Protein AF-A0A920QJI9-F1 (afdb_monomer_lite)

Sequence (93 aa):
MRKSLEKALHADEPGLLKTTDPRHFNGRNTPPLEMVKGQRIHSASPYPDFDGNTVDLDREMAKMAENQLMYNASIRMLTHQFRMLKTAITEGR

Radius of gyration: 32.44 Å; chains: 1; bounding box: 60×32×88 Å

pLDDT: mean 77.8, std 15.22, range [48.88, 98.25]

Structure (mmCIF, N/CA/C/O backbone):
data_AF-A0A920QJI9-F1
#
_entry.id   AF-A0A920QJI9-F1
#
loop_
_atom_site.group_PDB
_atom_site.id
_atom_site.type_symbol
_atom_site.label_atom_id
_atom_site.label_alt_id
_atom_site.label_comp_id
_atom_site.label_asym_id
_atom_site.label_entity_id
_atom_site.label_seq_id
_atom_site.pdbx_PDB_ins_code
_atom_site.Cartn_x
_atom_site.Cartn_y
_atom_site.Cartn_z
_atom_site.occupancy
_atom_site.B_iso_or_equiv
_atom_site.auth_seq_id
_atom_site.auth_comp_id
_atom_site.auth_asym_id
_atom_site.auth_atom_id
_atom_site.pdbx_PDB_model_num
ATOM 1 N N . MET A 1 1 ? 20.585 14.888 -44.228 1.00 59.56 1 MET A N 1
ATOM 2 C CA . MET A 1 1 ? 19.841 13.901 -43.417 1.00 59.56 1 MET A CA 1
ATOM 3 C C . MET A 1 1 ? 19.460 12.647 -44.212 1.00 59.56 1 MET A C 1
ATOM 5 O O . MET A 1 1 ? 19.858 11.569 -43.804 1.00 59.56 1 MET A O 1
ATOM 9 N N . ARG A 1 2 ? 18.794 12.746 -45.376 1.00 65.94 2 ARG A N 1
ATOM 10 C CA . ARG A 1 2 ? 18.464 11.567 -46.216 1.00 65.94 2 ARG A CA 1
ATOM 11 C C . ARG A 1 2 ? 19.694 10.81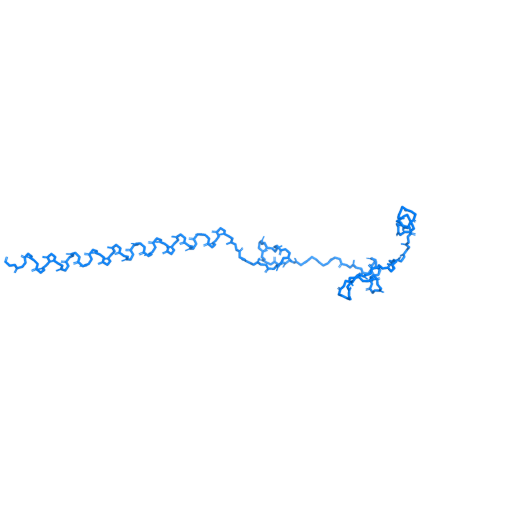9 -46.771 1.00 65.94 2 ARG A C 1
ATOM 13 O O . ARG A 1 2 ? 19.817 9.624 -46.562 1.00 65.94 2 ARG A O 1
ATOM 20 N N . LYS A 1 3 ? 20.663 11.540 -47.354 1.00 72.75 3 LYS A N 1
ATOM 21 C CA . LYS A 1 3 ? 21.922 10.956 -47.879 1.00 72.75 3 LYS A CA 1
ATOM 22 C C . LYS A 1 3 ? 22.794 10.285 -46.808 1.00 72.75 3 LYS A C 1
ATOM 24 O O . LYS A 1 3 ? 23.458 9.293 -47.070 1.00 72.75 3 LYS A O 1
ATOM 29 N N . SER A 1 4 ? 22.806 10.839 -45.594 1.00 64.94 4 SER A N 1
ATOM 30 C CA . SER A 1 4 ? 23.540 10.262 -44.460 1.00 64.94 4 SER A CA 1
ATOM 31 C C . SER A 1 4 ? 22.873 8.992 -43.927 1.00 64.94 4 SER A C 1
ATOM 33 O O . SER A 1 4 ? 23.572 8.123 -43.425 1.00 64.94 4 SER A O 1
ATOM 35 N N . LEU A 1 5 ? 21.546 8.880 -44.058 1.00 67.31 5 LEU A N 1
ATOM 36 C CA . LEU A 1 5 ? 20.789 7.689 -43.680 1.00 67.31 5 LEU A CA 1
ATOM 37 C C . LEU A 1 5 ? 20.990 6.552 -44.690 1.00 67.31 5 LEU A C 1
ATOM 39 O O . LEU A 1 5 ? 21.304 5.444 -44.279 1.00 67.31 5 LEU A O 1
ATOM 43 N N . GLU A 1 6 ? 20.899 6.833 -45.994 1.00 76.75 6 GLU A N 1
ATOM 44 C CA . GLU A 1 6 ? 21.195 5.838 -47.043 1.00 76.75 6 GLU A CA 1
ATOM 45 C C . GLU A 1 6 ? 22.610 5.265 -46.903 1.00 76.75 6 GLU A C 1
ATOM 47 O O . GLU A 1 6 ? 22.799 4.057 -46.980 1.00 76.75 6 GLU A O 1
ATOM 52 N N . LYS A 1 7 ? 23.603 6.113 -46.607 1.00 71.56 7 LYS A N 1
ATOM 53 C CA . LYS A 1 7 ? 24.978 5.658 -46.368 1.00 71.56 7 LYS A CA 1
ATOM 54 C C . LYS A 1 7 ? 25.101 4.730 -45.150 1.00 71.56 7 LYS A C 1
ATOM 56 O O . LYS A 1 7 ? 25.933 3.836 -45.170 1.00 71.56 7 LYS A O 1
ATOM 61 N N . ALA A 1 8 ? 24.305 4.949 -44.103 1.00 67.75 8 ALA A N 1
ATOM 62 C CA . ALA A 1 8 ? 24.329 4.129 -42.892 1.00 67.75 8 ALA A CA 1
ATOM 63 C C . ALA A 1 8 ? 23.602 2.785 -43.072 1.00 67.75 8 ALA A C 1
ATOM 65 O O . ALA A 1 8 ? 24.011 1.795 -42.483 1.00 67.75 8 ALA A O 1
ATOM 66 N N . LEU A 1 9 ? 22.557 2.744 -43.905 1.00 71.50 9 LEU A N 1
ATOM 67 C CA . LEU A 1 9 ? 21.833 1.516 -44.261 1.00 71.50 9 LEU A CA 1
ATOM 68 C C . LEU A 1 9 ? 22.693 0.515 -45.043 1.00 71.50 9 LEU A C 1
ATOM 70 O O . LEU A 1 9 ? 22.449 -0.683 -44.967 1.00 71.50 9 LEU A O 1
ATOM 74 N N . HIS A 1 10 ? 23.675 1.012 -45.793 1.00 75.25 10 HIS A N 1
ATOM 75 C CA . HIS A 1 10 ? 24.581 0.204 -46.611 1.00 75.25 10 HIS A CA 1
ATOM 76 C C . HIS A 1 10 ? 25.995 0.094 -46.018 1.00 75.25 10 HIS A C 1
ATOM 78 O O . HIS A 1 10 ? 26.926 -0.251 -46.738 1.00 75.25 10 HIS A O 1
ATOM 84 N N . ALA A 1 11 ? 26.183 0.450 -44.745 1.00 65.25 11 ALA A N 1
ATOM 85 C CA . ALA A 1 11 ? 27.477 0.339 -44.083 1.00 65.25 11 ALA A CA 1
ATOM 86 C C . ALA A 1 11 ? 27.628 -1.042 -43.433 1.00 65.25 11 ALA A C 1
ATOM 88 O O . ALA A 1 11 ? 26.799 -1.424 -42.610 1.00 65.25 11 ALA A O 1
ATOM 89 N N . ASP A 1 12 ? 28.708 -1.746 -43.772 1.00 64.00 12 ASP A N 1
ATOM 90 C CA . ASP A 1 12 ? 29.042 -3.054 -43.189 1.00 64.00 12 ASP A CA 1
ATOM 91 C C . ASP A 1 12 ? 29.473 -2.947 -41.714 1.00 64.00 12 ASP A C 1
ATOM 93 O O . ASP A 1 12 ? 29.324 -3.893 -40.943 1.00 64.00 12 ASP A O 1
ATOM 97 N N . GLU A 1 13 ? 29.961 -1.774 -41.294 1.00 62.94 13 GLU A N 1
ATOM 98 C CA . GLU A 1 13 ? 30.354 -1.490 -39.913 1.00 62.94 13 GLU A CA 1
ATOM 99 C C . GLU A 1 13 ? 29.473 -0.391 -39.288 1.00 62.94 13 GLU A C 1
ATOM 101 O O . GLU A 1 13 ? 29.188 0.621 -39.945 1.00 62.94 13 GLU A O 1
ATOM 106 N N . PRO A 1 14 ? 29.064 -0.529 -38.007 1.00 63.94 14 PRO A N 1
ATOM 107 C CA . PRO A 1 14 ? 28.309 0.499 -37.300 1.00 63.94 14 PRO A CA 1
ATOM 108 C C . PRO A 1 14 ? 29.071 1.831 -37.280 1.00 63.94 14 PRO A C 1
ATOM 110 O O . PRO A 1 14 ? 30.134 1.968 -36.677 1.00 63.94 14 PRO A O 1
ATOM 113 N N . GLY A 1 15 ? 28.518 2.844 -37.947 1.00 67.06 15 GLY A N 1
ATOM 114 C CA . GLY A 1 15 ? 29.103 4.182 -37.972 1.00 67.06 15 GLY A CA 1
ATOM 115 C C . GLY A 1 15 ? 29.066 4.875 -36.603 1.00 67.06 15 GLY A C 1
ATOM 116 O O . GLY A 1 15 ? 28.193 4.624 -35.772 1.00 67.06 15 GLY A O 1
ATOM 117 N N . LEU A 1 16 ? 29.996 5.809 -36.385 1.00 69.69 16 LEU A N 1
ATOM 118 C CA . LEU A 1 16 ? 30.053 6.630 -35.171 1.00 69.69 16 LEU A CA 1
ATOM 119 C C . LEU A 1 16 ? 28.742 7.403 -34.965 1.00 69.69 16 LEU A C 1
ATOM 121 O O . LEU A 1 16 ? 28.329 8.188 -35.824 1.00 69.69 16 LEU A O 1
ATOM 125 N N . LEU A 1 17 ? 28.122 7.226 -33.798 1.00 75.00 17 LEU A N 1
ATOM 126 C CA . LEU A 1 17 ? 26.933 7.980 -33.415 1.00 75.00 17 LEU A CA 1
ATOM 127 C C . LEU A 1 17 ? 27.340 9.292 -32.748 1.00 75.00 17 LEU A C 1
ATOM 129 O O . LEU A 1 17 ? 28.238 9.341 -31.906 1.00 75.00 17 LEU A O 1
ATOM 133 N N . LYS A 1 18 ? 26.654 10.377 -33.109 1.00 79.19 18 LYS A N 1
ATOM 134 C CA . LYS A 1 18 ? 26.835 11.667 -32.444 1.00 79.19 18 LYS A CA 1
ATOM 135 C C . LYS A 1 18 ? 26.156 11.614 -31.075 1.00 79.19 18 LYS A C 1
ATOM 137 O O . LYS A 1 18 ? 24.931 11.607 -30.999 1.00 79.19 18 LYS A O 1
ATOM 142 N N . THR A 1 19 ? 26.943 11.604 -30.004 1.00 77.69 19 THR A N 1
ATOM 143 C CA . THR A 1 19 ? 26.432 11.619 -28.628 1.00 77.69 19 THR A CA 1
ATOM 144 C C . THR A 1 19 ? 26.340 13.041 -28.092 1.00 77.69 19 THR A C 1
ATOM 146 O O . THR A 1 19 ? 27.254 13.844 -28.277 1.00 77.69 19 THR A O 1
ATOM 149 N N . THR A 1 20 ? 25.243 13.355 -27.408 1.00 86.56 20 THR A N 1
ATOM 150 C CA . THR A 1 20 ? 25.055 14.627 -26.689 1.00 86.56 20 THR A CA 1
ATOM 151 C C . THR A 1 20 ? 25.487 14.548 -25.227 1.00 86.56 20 THR A C 1
ATOM 153 O O . THR A 1 20 ? 25.764 15.581 -24.631 1.00 86.56 20 THR A O 1
ATOM 156 N N . ASP A 1 21 ? 25.562 13.339 -24.667 1.00 84.69 21 ASP A N 1
ATOM 157 C CA . ASP A 1 21 ? 25.967 13.061 -23.290 1.00 84.69 21 ASP A CA 1
ATOM 158 C C . ASP A 1 21 ? 27.003 11.917 -23.278 1.00 84.69 21 ASP A C 1
ATOM 160 O O . ASP A 1 21 ? 26.859 10.969 -24.061 1.00 84.69 21 ASP A O 1
ATOM 164 N N . PRO A 1 22 ? 28.039 11.969 -22.419 1.00 81.12 22 PRO A N 1
ATOM 165 C CA . PRO A 1 22 ? 29.046 10.911 -22.301 1.00 81.12 22 PRO A CA 1
ATOM 166 C C . PRO A 1 22 ? 28.504 9.521 -21.935 1.00 81.12 22 PRO A C 1
ATOM 168 O O . PRO A 1 22 ? 29.184 8.529 -22.183 1.00 81.12 22 PRO A O 1
ATOM 171 N N . ARG A 1 23 ? 27.307 9.427 -21.341 1.00 82.00 23 ARG A N 1
ATOM 172 C CA . ARG A 1 23 ? 26.654 8.157 -20.977 1.00 82.00 23 ARG A CA 1
ATOM 173 C C . ARG A 1 23 ? 25.896 7.510 -22.138 1.00 82.00 23 ARG A C 1
ATOM 175 O O . ARG A 1 23 ? 25.422 6.387 -21.996 1.00 82.00 23 ARG A O 1
ATOM 182 N N . HIS A 1 24 ? 25.734 8.200 -23.266 1.00 82.94 24 HIS A N 1
ATOM 183 C CA . HIS A 1 24 ? 25.018 7.661 -24.419 1.00 82.94 24 HIS A CA 1
ATOM 184 C C . HIS A 1 24 ? 25.873 6.668 -25.214 1.00 82.94 24 HIS A C 1
ATOM 186 O O . HIS A 1 24 ? 27.099 6.770 -25.282 1.00 82.94 24 HIS A O 1
ATOM 192 N N . PHE A 1 25 ? 25.200 5.737 -25.892 1.00 75.69 25 PHE A N 1
ATOM 193 C CA . PHE A 1 25 ? 25.846 4.819 -26.822 1.00 75.69 25 PHE A CA 1
ATOM 194 C C . PHE A 1 25 ? 26.480 5.594 -27.981 1.00 75.69 25 PHE A C 1
ATOM 196 O O . PHE A 1 25 ? 25.805 6.277 -28.747 1.00 75.69 25 PHE A O 1
ATOM 203 N N . ASN A 1 26 ? 27.796 5.468 -28.115 1.00 75.94 26 ASN A N 1
ATOM 204 C CA . ASN A 1 26 ? 28.596 6.170 -29.119 1.00 75.94 26 ASN A CA 1
ATOM 205 C C . ASN A 1 26 ? 28.890 5.324 -30.372 1.00 75.94 26 ASN A C 1
ATOM 207 O O . ASN A 1 26 ? 29.601 5.777 -31.267 1.00 75.94 26 ASN A O 1
ATOM 211 N N . GLY A 1 27 ? 28.378 4.089 -30.428 1.00 71.81 27 GLY A N 1
ATOM 212 C CA . GLY A 1 27 ? 28.576 3.151 -31.539 1.00 71.81 27 GLY A CA 1
ATOM 213 C C . GLY A 1 27 ? 29.989 2.561 -31.658 1.00 71.81 27 GLY A C 1
ATOM 214 O O . GLY A 1 27 ? 30.177 1.624 -32.421 1.00 71.81 27 GLY A O 1
ATOM 215 N N . ARG A 1 28 ? 30.974 3.038 -30.879 1.00 69.62 28 ARG A N 1
ATOM 216 C CA . ARG A 1 28 ? 32.402 2.681 -31.027 1.00 69.62 28 ARG A CA 1
ATOM 217 C C . ARG A 1 28 ? 32.758 1.249 -30.635 1.00 69.62 28 ARG A C 1
ATOM 219 O O . ARG A 1 28 ? 33.703 0.702 -31.181 1.00 69.62 28 ARG A O 1
ATOM 226 N N . ASN A 1 29 ? 32.023 0.671 -29.689 1.00 68.88 29 ASN A N 1
ATOM 227 C CA . ASN A 1 29 ? 32.313 -0.644 -29.106 1.00 68.88 29 ASN A CA 1
ATOM 228 C C . ASN A 1 29 ? 31.151 -1.619 -29.324 1.00 68.88 29 ASN A C 1
ATOM 230 O O . ASN A 1 29 ? 30.836 -2.421 -28.445 1.00 68.88 29 ASN A O 1
ATOM 234 N N . THR A 1 30 ? 30.453 -1.502 -30.455 1.00 67.06 30 THR A N 1
ATOM 235 C CA . THR A 1 30 ? 29.371 -2.434 -30.779 1.00 67.06 30 THR A CA 1
ATOM 236 C C . THR A 1 30 ? 29.971 -3.681 -31.435 1.00 67.06 30 THR A C 1
ATOM 238 O O . THR A 1 30 ? 30.625 -3.554 -32.468 1.00 67.06 30 THR A O 1
ATOM 241 N N . PRO A 1 31 ? 29.835 -4.877 -30.830 1.00 68.75 31 PRO A N 1
ATOM 242 C CA . PRO A 1 31 ? 30.294 -6.102 -31.471 1.00 68.75 31 PRO A CA 1
ATOM 243 C C . PRO A 1 31 ? 29.522 -6.319 -32.786 1.00 68.75 31 PRO A C 1
ATOM 245 O O . PRO A 1 31 ? 28.337 -5.969 -32.845 1.00 68.75 31 PRO A O 1
ATOM 248 N N . PRO A 1 32 ? 30.154 -6.900 -33.824 1.00 70.12 32 PRO A N 1
ATOM 249 C CA . PRO A 1 32 ? 29.466 -7.284 -35.053 1.00 70.12 32 PRO A CA 1
ATOM 250 C C . PRO A 1 32 ? 28.209 -8.102 -34.744 1.00 70.12 32 PRO A C 1
ATOM 252 O O . PRO A 1 32 ? 28.224 -8.948 -33.846 1.00 70.12 32 PRO A O 1
ATOM 255 N N . LEU A 1 33 ? 27.127 -7.873 -35.495 1.00 67.44 33 LEU A N 1
ATOM 256 C CA . LEU A 1 33 ? 25.832 -8.538 -35.275 1.00 67.44 33 LEU A CA 1
ATOM 257 C C . LEU A 1 33 ? 25.952 -10.072 -35.269 1.00 67.44 33 LEU A C 1
ATOM 259 O O . LEU A 1 33 ? 25.251 -10.746 -34.521 1.00 67.44 33 LEU A O 1
ATOM 263 N N . GLU A 1 34 ? 26.896 -10.611 -36.037 1.00 72.12 34 GLU A N 1
ATOM 264 C CA . GLU A 1 34 ? 27.230 -12.038 -36.128 1.00 72.12 34 GLU A CA 1
ATOM 265 C C . GLU A 1 34 ? 27.722 -12.640 -34.799 1.00 72.12 34 GLU A C 1
ATOM 267 O O . GLU A 1 34 ? 27.561 -13.836 -34.551 1.00 72.12 34 GLU A O 1
ATOM 272 N N . MET A 1 35 ? 28.304 -11.818 -33.920 1.00 71.62 35 MET A N 1
ATOM 273 C CA . MET A 1 35 ? 28.813 -12.236 -32.610 1.00 71.62 35 MET A CA 1
ATOM 274 C C . MET A 1 35 ? 27.750 -12.144 -31.505 1.00 71.62 35 MET A C 1
ATOM 276 O O . MET A 1 35 ? 27.963 -12.653 -30.402 1.00 71.62 35 MET A O 1
ATOM 280 N N . VAL A 1 36 ? 26.600 -11.517 -31.774 1.00 70.69 36 VAL A N 1
ATOM 281 C CA . VAL A 1 36 ? 25.523 -11.338 -30.795 1.00 70.69 36 VAL A CA 1
ATOM 282 C C . VAL A 1 36 ? 24.604 -12.559 -30.818 1.00 70.69 36 VAL A C 1
ATOM 284 O O . VAL A 1 36 ? 23.768 -12.723 -31.702 1.00 70.69 36 VAL A O 1
ATOM 287 N N . LYS A 1 37 ? 24.724 -13.426 -29.808 1.00 73.94 37 LYS A N 1
ATOM 288 C CA . LYS A 1 37 ? 23.772 -14.523 -29.583 1.00 73.94 37 LYS A CA 1
ATOM 289 C C . LYS A 1 37 ? 22.675 -14.063 -28.631 1.00 73.94 37 LYS A C 1
ATOM 291 O O . LYS A 1 37 ? 22.959 -13.657 -27.508 1.00 73.94 37 LYS A O 1
ATOM 296 N N . GLY A 1 38 ? 21.419 -14.155 -29.066 1.00 67.31 38 GLY A N 1
ATOM 297 C CA . GLY A 1 38 ? 20.273 -13.879 -28.203 1.00 67.31 38 GLY A CA 1
ATOM 298 C C . GLY A 1 38 ? 20.217 -14.877 -27.047 1.00 67.31 38 GLY A C 1
ATOM 299 O O . GLY A 1 38 ? 20.004 -16.068 -27.265 1.00 67.31 38 GLY A O 1
ATOM 300 N N . GLN A 1 39 ? 20.402 -14.404 -25.816 1.00 66.19 39 GLN A N 1
ATOM 301 C CA . GLN A 1 39 ? 20.188 -15.211 -24.620 1.00 66.19 39 GLN A CA 1
ATOM 302 C C . GLN A 1 39 ? 18.731 -15.064 -24.180 1.00 66.19 39 GLN A C 1
ATOM 304 O O . GLN A 1 39 ? 18.286 -13.975 -23.821 1.00 66.19 39 GLN A O 1
ATOM 309 N N . ARG A 1 40 ? 17.974 -16.164 -24.189 1.00 57.22 40 ARG A N 1
ATOM 310 C CA . ARG A 1 40 ? 16.627 -16.184 -23.615 1.00 57.22 40 ARG A CA 1
ATOM 311 C C . ARG A 1 40 ? 16.752 -16.335 -22.100 1.00 57.22 40 ARG A C 1
ATOM 313 O O . ARG A 1 40 ? 17.011 -17.427 -21.600 1.00 57.22 40 ARG A O 1
ATOM 320 N N . ILE A 1 41 ? 16.608 -15.231 -21.374 1.00 65.12 41 ILE A N 1
ATOM 321 C CA . ILE A 1 41 ? 16.559 -15.249 -19.911 1.00 65.12 41 ILE A CA 1
ATOM 322 C C . ILE A 1 41 ? 15.163 -15.732 -19.510 1.00 65.12 41 ILE A C 1
ATOM 324 O O . ILE A 1 41 ? 14.176 -15.024 -19.682 1.00 65.12 41 ILE A O 1
ATOM 328 N N . HIS A 1 42 ? 15.077 -16.961 -19.007 1.00 54.84 42 HIS A N 1
ATOM 329 C CA . HIS A 1 42 ? 13.866 -17.482 -18.382 1.00 54.84 42 HIS A CA 1
ATOM 330 C C . HIS A 1 42 ? 13.838 -17.015 -16.923 1.00 54.84 42 HIS A C 1
ATOM 332 O O . HIS A 1 42 ? 14.311 -17.721 -16.035 1.00 54.84 42 HIS A O 1
ATOM 338 N N . SER A 1 43 ? 13.344 -15.804 -16.662 1.00 56.12 43 SER A N 1
ATOM 339 C CA . SER A 1 43 ? 13.019 -15.406 -15.292 1.00 56.12 43 SER A CA 1
ATOM 340 C C . SER A 1 43 ? 11.720 -16.100 -14.876 1.00 56.12 43 SER A C 1
ATOM 342 O O . SER A 1 43 ? 10.733 -16.099 -15.605 1.00 56.12 43 SER A O 1
ATOM 344 N N . ALA A 1 44 ? 11.704 -16.702 -13.687 1.00 56.62 44 ALA A N 1
ATOM 345 C CA . ALA A 1 44 ? 10.511 -17.311 -13.091 1.00 56.62 44 ALA A CA 1
ATOM 346 C C . ALA A 1 44 ? 9.483 -16.265 -12.595 1.00 56.62 44 ALA A C 1
ATOM 348 O O . ALA A 1 44 ? 8.641 -16.578 -11.757 1.00 56.62 44 ALA A O 1
ATOM 349 N N . SER A 1 45 ? 9.573 -15.020 -13.074 1.00 52.59 45 SER A N 1
ATOM 350 C CA . SER A 1 45 ? 8.625 -13.957 -12.752 1.00 52.59 45 SER A CA 1
ATOM 351 C C . SER A 1 45 ? 7.573 -13.897 -13.861 1.00 52.59 45 SER A C 1
ATOM 353 O O . SER A 1 45 ? 7.956 -13.714 -15.018 1.00 52.59 45 SER A O 1
ATOM 355 N N . PRO A 1 46 ? 6.270 -14.029 -13.553 1.00 52.94 46 PRO A N 1
ATOM 356 C CA . PRO A 1 46 ? 5.217 -13.925 -14.560 1.00 52.94 46 PRO A CA 1
ATOM 357 C C . PRO A 1 46 ? 5.150 -12.545 -15.233 1.00 52.94 46 PRO A C 1
ATOM 359 O O . PRO A 1 46 ? 4.566 -12.438 -16.305 1.00 52.94 46 PRO A O 1
ATOM 362 N N . TYR A 1 47 ? 5.785 -11.523 -14.650 1.00 54.66 47 TYR A N 1
ATOM 363 C CA . TYR A 1 47 ? 5.929 -10.199 -15.246 1.00 54.66 47 TYR A CA 1
ATOM 364 C C . TYR A 1 47 ? 7.328 -9.645 -14.967 1.00 54.66 47 TYR A C 1
ATOM 366 O O . TYR A 1 47 ? 7.623 -9.219 -13.850 1.00 54.66 47 TYR A O 1
ATOM 374 N N . PRO A 1 48 ? 8.234 -9.678 -15.950 1.00 48.88 48 PRO A N 1
ATOM 375 C CA . PRO A 1 48 ? 9.339 -8.756 -16.029 1.00 48.88 48 PRO A CA 1
ATOM 376 C C . PRO A 1 48 ? 8.882 -7.622 -16.946 1.00 48.88 48 PRO A C 1
ATOM 378 O O . PRO A 1 48 ? 9.148 -7.647 -18.149 1.00 48.88 48 PRO A O 1
ATOM 381 N N . ASP A 1 49 ? 8.186 -6.628 -16.397 1.00 52.78 49 ASP A N 1
ATOM 382 C CA . ASP A 1 49 ? 8.305 -5.314 -17.017 1.00 52.78 49 ASP A CA 1
ATOM 383 C C . ASP A 1 49 ? 9.802 -4.966 -17.046 1.00 52.78 49 ASP A C 1
ATOM 385 O O . ASP A 1 49 ? 10.586 -5.374 -16.179 1.00 52.78 49 ASP A O 1
ATOM 389 N N . PHE A 1 50 ? 10.232 -4.284 -18.105 1.00 53.62 50 PHE A N 1
ATOM 390 C CA . PHE A 1 50 ? 11.646 -4.019 -18.403 1.00 53.62 50 PHE A CA 1
ATOM 391 C C . PHE A 1 50 ? 12.391 -3.233 -17.298 1.00 53.62 50 PHE A C 1
ATOM 393 O O . PHE A 1 50 ? 13.598 -3.022 -17.414 1.00 53.62 50 PHE A O 1
ATOM 400 N N . ASP A 1 51 ? 11.694 -2.801 -16.242 1.00 59.81 51 ASP A N 1
ATOM 401 C CA . ASP A 1 51 ? 12.210 -2.076 -15.081 1.00 59.81 51 ASP A CA 1
ATOM 402 C C . ASP A 1 51 ? 12.580 -2.975 -13.880 1.00 59.81 51 ASP A C 1
ATOM 404 O O . ASP A 1 51 ? 13.191 -2.493 -12.925 1.00 59.81 51 ASP A O 1
ATOM 408 N N . GLY A 1 52 ? 12.268 -4.277 -13.925 1.00 60.16 52 GLY A N 1
ATOM 409 C CA . GLY A 1 52 ? 12.563 -5.217 -12.839 1.00 60.16 52 GLY A CA 1
ATOM 410 C C . GLY A 1 52 ? 11.636 -5.095 -11.625 1.00 60.16 52 GLY A C 1
ATOM 411 O O . GLY A 1 52 ? 11.952 -5.637 -10.562 1.00 60.16 52 GLY A O 1
ATOM 412 N N . ASN A 1 53 ? 10.500 -4.407 -11.751 1.00 64.25 53 ASN A N 1
ATOM 413 C CA . ASN A 1 53 ? 9.548 -4.279 -10.661 1.00 64.25 53 ASN A CA 1
ATOM 414 C C . ASN A 1 53 ? 8.707 -5.562 -10.516 1.00 64.25 53 ASN A C 1
ATOM 416 O O . ASN A 1 53 ? 8.173 -6.093 -11.482 1.00 64.25 53 ASN A O 1
ATOM 420 N N . THR A 1 54 ? 8.612 -6.097 -9.294 1.00 70.31 54 THR A N 1
ATOM 421 C CA . THR A 1 54 ? 7.895 -7.361 -8.989 1.00 70.31 54 THR A CA 1
ATOM 422 C C . THR A 1 54 ? 6.552 -7.105 -8.286 1.00 70.31 54 THR A C 1
ATOM 424 O O . THR A 1 54 ? 5.915 -8.025 -7.773 1.00 70.31 54 THR A O 1
ATOM 427 N N . VAL A 1 55 ? 6.133 -5.839 -8.194 1.00 73.69 55 VAL A N 1
ATOM 428 C CA . VAL A 1 55 ? 4.893 -5.447 -7.519 1.00 73.69 55 VAL A CA 1
ATOM 429 C C . VAL A 1 55 ? 3.709 -5.722 -8.438 1.00 73.69 55 VAL A C 1
ATOM 431 O O . VAL A 1 55 ? 3.509 -5.040 -9.437 1.00 73.69 55 VAL A O 1
ATOM 434 N N . ASP A 1 56 ? 2.913 -6.718 -8.067 1.00 81.75 56 ASP A N 1
ATOM 435 C CA . ASP A 1 56 ? 1.643 -7.030 -8.716 1.00 81.75 56 ASP A CA 1
ATOM 436 C C . ASP A 1 56 ? 0.530 -6.181 -8.085 1.00 81.75 56 ASP A C 1
ATOM 438 O O . ASP A 1 56 ? 0.220 -6.319 -6.896 1.00 81.75 56 ASP A O 1
ATOM 442 N N . LEU A 1 57 ? -0.056 -5.284 -8.882 1.00 83.12 57 LEU A N 1
ATOM 443 C CA . LEU A 1 57 ? -1.086 -4.352 -8.430 1.00 83.12 57 LEU A CA 1
ATOM 444 C C . LEU A 1 57 ? -2.317 -5.078 -7.873 1.00 83.12 57 LEU A C 1
ATOM 446 O O . LEU A 1 57 ? -2.818 -4.695 -6.816 1.00 83.12 57 LEU A O 1
ATOM 450 N N . ASP A 1 58 ? -2.784 -6.134 -8.538 1.00 82.56 58 ASP A N 1
ATOM 451 C CA . ASP A 1 58 ? -3.983 -6.867 -8.123 1.00 82.56 58 ASP A CA 1
ATOM 452 C C . ASP A 1 58 ? -3.745 -7.570 -6.785 1.00 82.56 58 ASP A C 1
ATOM 454 O O . ASP A 1 58 ? -4.587 -7.533 -5.880 1.00 82.56 58 ASP A O 1
ATOM 458 N N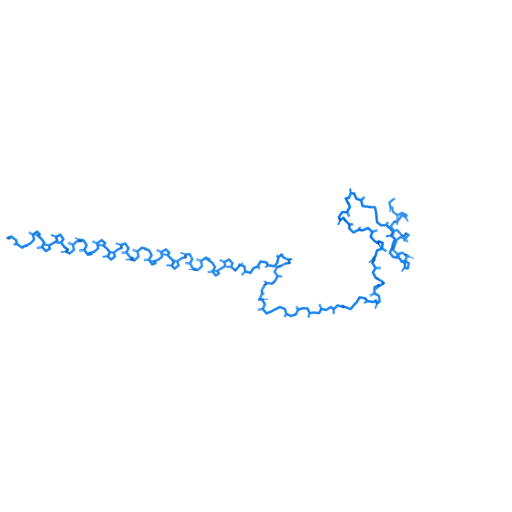 . ARG A 1 59 ? -2.548 -8.142 -6.614 1.00 87.69 59 ARG A N 1
ATOM 459 C CA . ARG A 1 59 ? -2.133 -8.762 -5.352 1.00 87.69 59 ARG A CA 1
ATOM 460 C C . ARG A 1 59 ? -2.057 -7.751 -4.209 1.00 87.69 59 ARG A C 1
ATOM 462 O O . ARG A 1 59 ? -2.512 -8.049 -3.103 1.00 87.69 59 ARG A O 1
ATOM 469 N N . GLU A 1 60 ? -1.468 -6.583 -4.441 1.00 88.38 60 GLU A N 1
ATOM 470 C CA . GLU A 1 60 ? -1.350 -5.560 -3.399 1.00 88.38 60 GLU A CA 1
ATOM 471 C C . GLU A 1 60 ? -2.709 -4.928 -3.054 1.00 88.38 60 GLU A C 1
ATOM 473 O O . GLU A 1 60 ? -2.992 -4.690 -1.877 1.00 88.38 60 GLU A O 1
ATOM 478 N N . MET A 1 61 ? -3.606 -4.752 -4.031 1.00 92.75 61 MET A N 1
ATOM 479 C CA . MET A 1 61 ? -4.984 -4.316 -3.773 1.00 92.75 61 MET A CA 1
ATOM 480 C C . MET A 1 61 ? -5.768 -5.339 -2.941 1.00 92.75 61 MET A C 1
ATOM 482 O O . MET A 1 61 ? -6.469 -4.954 -2.002 1.00 92.75 61 MET A O 1
ATOM 486 N N . ALA A 1 62 ? -5.621 -6.639 -3.224 1.00 94.81 62 ALA A N 1
ATOM 487 C CA . ALA A 1 62 ? -6.266 -7.694 -2.442 1.00 94.81 62 ALA A CA 1
ATOM 488 C C . ALA A 1 62 ? -5.810 -7.683 -0.971 1.00 94.81 62 ALA A C 1
ATOM 490 O O . ALA A 1 62 ? -6.645 -7.709 -0.065 1.00 94.81 62 ALA A O 1
ATOM 491 N N . LYS A 1 63 ? -4.500 -7.550 -0.720 1.00 95.81 63 LYS A N 1
ATOM 492 C CA . LYS A 1 63 ? -3.952 -7.409 0.642 1.00 95.81 63 LYS A CA 1
ATOM 493 C C . LYS A 1 63 ? -4.461 -6.154 1.352 1.00 95.81 63 LYS A C 1
ATOM 495 O O . LYS A 1 63 ? -4.731 -6.181 2.550 1.00 95.81 63 LYS A O 1
ATOM 500 N N . MET A 1 64 ? -4.590 -5.036 0.636 1.00 96.69 64 MET A N 1
ATOM 501 C CA . MET A 1 64 ? -5.130 -3.803 1.213 1.00 96.69 64 MET A CA 1
ATOM 502 C C . MET A 1 64 ? -6.589 -3.985 1.649 1.00 96.69 64 MET A C 1
ATOM 504 O O . MET A 1 64 ? -6.961 -3.568 2.748 1.00 96.69 64 MET A O 1
ATOM 508 N N . ALA A 1 65 ? -7.403 -4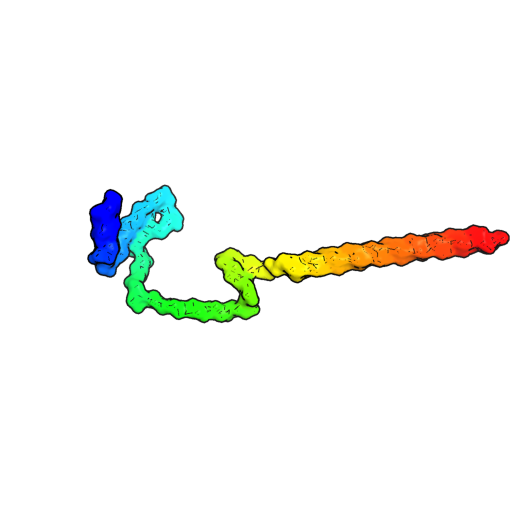.645 0.821 1.00 97.31 65 ALA A N 1
ATOM 509 C CA . ALA A 1 65 ? -8.787 -4.963 1.155 1.00 97.31 65 ALA A CA 1
ATOM 510 C C . ALA A 1 65 ? -8.887 -5.902 2.372 1.00 97.31 65 ALA A C 1
ATOM 512 O O . ALA A 1 65 ? -9.710 -5.669 3.261 1.00 97.31 65 ALA A O 1
ATOM 513 N N . GLU A 1 66 ? -8.022 -6.916 2.452 1.00 96.88 66 GLU A N 1
ATOM 514 C CA . GLU A 1 66 ? -7.921 -7.823 3.601 1.00 96.88 66 GLU A CA 1
ATOM 515 C C . GLU A 1 66 ? -7.603 -7.061 4.895 1.00 96.88 66 GLU A C 1
ATOM 517 O O . GLU A 1 66 ? -8.334 -7.176 5.882 1.00 96.88 66 GLU A O 1
ATOM 522 N N . ASN A 1 67 ? -6.578 -6.204 4.872 1.00 97.81 67 ASN A N 1
ATOM 523 C CA . ASN A 1 67 ? -6.202 -5.378 6.019 1.00 97.81 67 ASN A CA 1
ATOM 524 C C . ASN A 1 67 ? -7.362 -4.492 6.490 1.00 97.81 67 ASN A C 1
ATOM 526 O O . ASN A 1 67 ? -7.635 -4.397 7.690 1.00 97.81 67 ASN A O 1
ATOM 530 N N . GLN A 1 68 ? -8.086 -3.877 5.552 1.00 97.94 68 GLN A N 1
ATOM 531 C CA . GLN A 1 68 ? -9.234 -3.036 5.875 1.00 97.94 68 GLN A CA 1
ATOM 532 C C . GLN A 1 68 ? -10.368 -3.845 6.519 1.00 97.94 68 GLN A C 1
ATOM 534 O O . GLN A 1 68 ? -11.011 -3.383 7.466 1.00 97.94 68 GLN A O 1
ATOM 539 N N . LEU A 1 69 ? -10.619 -5.063 6.036 1.00 97.88 69 LEU A N 1
ATOM 540 C CA . LEU A 1 69 ? -11.625 -5.953 6.608 1.00 97.88 69 LEU A CA 1
ATOM 541 C C . LEU A 1 69 ? -11.251 -6.375 8.034 1.00 97.88 69 LEU A C 1
ATOM 543 O O . LEU A 1 69 ? -12.081 -6.259 8.940 1.00 97.88 69 LEU A O 1
ATOM 547 N N . MET A 1 70 ? -10.004 -6.803 8.249 1.00 97.94 70 MET A N 1
ATOM 548 C CA . MET A 1 70 ? -9.503 -7.208 9.565 1.00 97.94 70 MET A CA 1
ATOM 549 C C . MET A 1 70 ? -9.563 -6.059 10.573 1.00 97.94 70 MET A C 1
ATOM 551 O O . MET A 1 70 ? -10.019 -6.249 11.704 1.00 97.94 70 MET A O 1
ATOM 555 N N . TYR A 1 71 ? -9.165 -4.854 10.162 1.00 98.12 71 TYR A N 1
ATOM 556 C CA . TYR A 1 71 ? -9.242 -3.660 10.999 1.00 98.12 71 TYR A CA 1
ATOM 557 C C . TYR A 1 71 ? -10.683 -3.381 11.441 1.00 98.12 71 TYR A C 1
ATOM 559 O O . TYR A 1 71 ? -10.971 -3.283 12.636 1.00 98.12 71 TYR A O 1
ATOM 567 N N . ASN A 1 72 ? -11.616 -3.336 10.487 1.00 98.06 72 ASN A N 1
ATOM 568 C CA . ASN A 1 72 ? -13.026 -3.092 10.783 1.00 98.06 72 ASN A CA 1
ATOM 569 C C . ASN A 1 72 ? -13.628 -4.167 11.695 1.00 98.06 72 ASN A C 1
ATOM 571 O O . ASN A 1 72 ? -14.387 -3.842 12.611 1.00 98.06 72 ASN A O 1
ATOM 575 N N . ALA A 1 73 ? -13.292 -5.440 11.474 1.00 97.81 73 ALA A N 1
ATOM 576 C CA . ALA A 1 73 ? -13.728 -6.537 12.332 1.00 97.81 73 ALA A CA 1
ATOM 577 C C . ALA A 1 73 ? -13.201 -6.370 13.767 1.00 97.81 73 ALA A C 1
ATOM 579 O O . ALA A 1 73 ? -13.968 -6.484 14.724 1.00 97.81 73 ALA A O 1
ATOM 580 N N . SER A 1 74 ? -11.926 -6.010 13.910 1.00 98.25 74 SER A N 1
ATOM 581 C CA . SER A 1 74 ? -11.270 -5.806 15.206 1.00 98.25 74 SER A CA 1
ATOM 582 C C . SER A 1 74 ? -11.928 -4.677 15.999 1.00 98.25 74 SER A C 1
ATOM 584 O O . SER A 1 74 ? -12.274 -4.858 17.167 1.00 98.25 74 SER A O 1
ATOM 586 N N . ILE A 1 75 ? -12.199 -3.537 15.355 1.00 98.19 75 ILE A N 1
ATOM 587 C CA . ILE A 1 75 ? -12.913 -2.420 15.986 1.00 98.19 75 ILE A CA 1
ATOM 588 C C . ILE A 1 75 ? -14.320 -2.841 16.422 1.00 98.19 75 ILE A C 1
ATOM 590 O O . ILE A 1 75 ? -14.711 -2.574 17.557 1.00 98.19 75 ILE A O 1
ATOM 594 N N . ARG A 1 76 ? -15.067 -3.560 15.573 1.00 97.94 76 ARG A N 1
ATOM 595 C CA . ARG A 1 76 ? -16.409 -4.059 15.927 1.00 97.94 76 ARG A CA 1
ATOM 596 C C . ARG A 1 76 ? -16.376 -4.982 17.144 1.00 97.94 76 ARG A C 1
ATOM 598 O O . ARG A 1 76 ? -17.226 -4.848 18.025 1.00 97.94 76 ARG A O 1
ATOM 605 N N . MET A 1 77 ? -15.402 -5.889 17.213 1.00 97.88 77 MET A N 1
A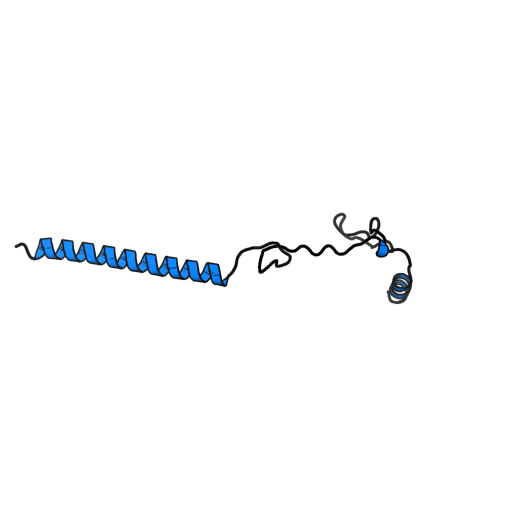TOM 606 C CA . MET A 1 77 ? -15.224 -6.782 18.359 1.00 97.88 77 MET A CA 1
ATOM 607 C C . MET A 1 77 ? -14.912 -6.002 19.638 1.00 97.88 77 MET A C 1
ATO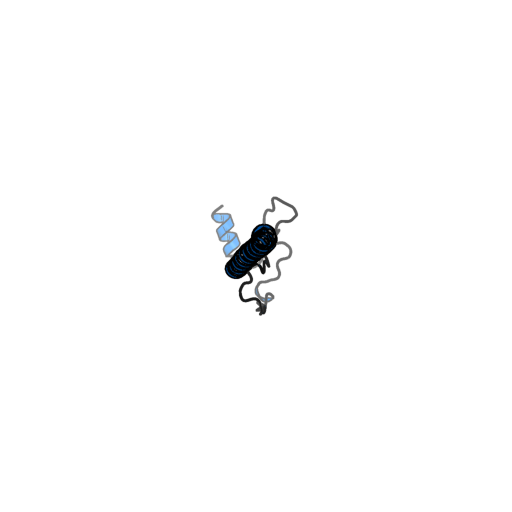M 609 O O . MET A 1 77 ? -15.531 -6.256 20.670 1.00 97.88 77 MET A O 1
ATOM 613 N N . LEU A 1 78 ? -14.009 -5.019 19.575 1.00 98.00 78 LEU A N 1
ATOM 614 C CA . LEU A 1 78 ? -13.676 -4.166 20.719 1.00 98.00 78 LEU A CA 1
ATOM 615 C C . LEU A 1 78 ? -14.893 -3.372 21.207 1.00 98.00 78 LEU A C 1
ATOM 617 O O . LEU A 1 78 ? -15.205 -3.384 22.397 1.00 98.00 78 LEU A O 1
ATOM 621 N N . THR A 1 79 ? -15.635 -2.734 20.297 1.00 97.88 79 THR A N 1
ATOM 622 C CA . THR A 1 79 ? -16.870 -2.016 20.642 1.00 97.88 79 THR A CA 1
ATOM 623 C C . THR A 1 79 ? -17.894 -2.941 21.298 1.00 97.88 79 THR A C 1
ATOM 625 O O . THR A 1 79 ? -18.538 -2.555 22.276 1.00 97.88 79 THR A O 1
ATOM 628 N N . HIS A 1 80 ? -18.037 -4.170 20.797 1.00 97.50 80 HIS A N 1
ATOM 629 C CA . HIS A 1 80 ? -18.938 -5.151 21.388 1.00 97.50 80 HIS A CA 1
ATOM 630 C C . HIS A 1 80 ? -18.526 -5.524 22.819 1.00 97.50 80 HIS A C 1
ATOM 632 O O . HIS A 1 80 ? -19.377 -5.529 23.706 1.00 97.50 80 HIS A O 1
ATOM 638 N N . GLN A 1 81 ? -17.233 -5.758 23.068 1.00 97.12 81 GLN A N 1
ATOM 639 C CA . GLN A 1 81 ? -16.724 -6.053 24.411 1.00 97.12 81 GLN A CA 1
ATOM 640 C C . GLN A 1 81 ? -16.993 -4.907 25.394 1.00 97.12 81 GLN A C 1
ATOM 642 O O . GLN A 1 81 ? -17.514 -5.145 26.482 1.00 97.12 81 GLN A O 1
ATOM 647 N N . PHE A 1 82 ? -16.734 -3.656 25.002 1.00 97.25 82 PHE A N 1
ATOM 648 C CA . PHE A 1 82 ? -17.054 -2.501 25.848 1.00 97.25 82 PHE A CA 1
ATOM 649 C C . PHE A 1 82 ? -18.551 -2.382 26.142 1.00 97.25 82 PHE A C 1
ATOM 651 O O . PHE A 1 82 ? -18.933 -2.041 27.262 1.00 97.25 82 PHE A O 1
ATOM 658 N N . ARG A 1 83 ? -19.411 -2.690 25.163 1.00 96.12 83 ARG A N 1
ATOM 659 C CA . ARG A 1 83 ? -20.863 -2.701 25.375 1.00 96.12 83 ARG A CA 1
ATOM 660 C C . ARG A 1 83 ? -21.267 -3.758 26.401 1.00 96.12 83 ARG A C 1
ATOM 662 O O . ARG A 1 83 ? -22.020 -3.431 27.308 1.00 96.12 83 ARG A O 1
ATOM 669 N N . MET A 1 84 ? -20.732 -4.974 26.291 1.00 96.00 84 MET A N 1
ATOM 670 C CA . MET A 1 84 ? -20.987 -6.055 27.249 1.00 96.00 84 MET A CA 1
ATOM 671 C C . MET A 1 84 ? -20.542 -5.682 28.667 1.00 96.00 84 MET A C 1
ATOM 673 O O . MET A 1 84 ? -21.303 -5.867 29.613 1.00 96.00 84 MET A O 1
ATOM 677 N N . LEU A 1 85 ? -19.351 -5.091 28.810 1.00 95.38 85 LEU A N 1
ATOM 678 C CA . LEU A 1 85 ? -18.853 -4.603 30.100 1.00 95.38 85 LEU A CA 1
ATOM 679 C C . LEU A 1 85 ? -19.770 -3.528 30.694 1.00 95.38 85 LEU A C 1
ATOM 681 O O . LEU A 1 85 ? -20.105 -3.589 31.874 1.00 95.38 85 LEU A O 1
ATOM 685 N N . LYS A 1 86 ? -20.218 -2.565 29.879 1.00 94.56 86 LYS A N 1
ATOM 686 C CA . LYS A 1 86 ? -21.150 -1.524 30.325 1.00 94.56 86 LYS A CA 1
ATOM 687 C C . LYS A 1 86 ? -22.470 -2.127 30.801 1.00 94.56 86 LYS A C 1
ATOM 689 O O . LYS A 1 86 ? -22.915 -1.768 31.884 1.00 94.56 86 LYS A O 1
ATOM 694 N N . THR A 1 87 ? -23.054 -3.040 30.023 1.00 94.62 87 THR A N 1
ATOM 695 C CA . THR A 1 87 ? -24.300 -3.734 30.377 1.00 94.62 87 THR A CA 1
ATOM 696 C C . THR A 1 87 ? -24.168 -4.466 31.711 1.00 94.62 87 THR A C 1
ATOM 698 O O . THR A 1 87 ? -24.999 -4.260 32.589 1.00 94.62 87 THR A O 1
ATOM 701 N N . ALA A 1 88 ? -23.090 -5.233 31.910 1.00 93.44 88 ALA A N 1
ATOM 702 C CA . ALA A 1 88 ? -22.843 -5.952 33.161 1.00 93.44 88 ALA A CA 1
ATOM 703 C C . ALA A 1 88 ? -22.743 -5.017 34.382 1.00 93.44 88 ALA A C 1
ATOM 705 O O . ALA A 1 88 ? -23.241 -5.347 35.454 1.00 93.44 88 ALA A O 1
ATOM 706 N N . ILE A 1 89 ? -22.134 -3.835 34.222 1.00 93.56 89 ILE A N 1
ATOM 707 C CA . ILE A 1 89 ? -22.040 -2.828 35.291 1.00 93.56 89 ILE A CA 1
ATOM 708 C C . ILE A 1 89 ? -23.405 -2.177 35.571 1.00 93.56 89 ILE A C 1
ATOM 710 O O . ILE A 1 89 ? -23.717 -1.889 36.724 1.00 93.56 89 ILE A O 1
ATOM 714 N N . THR A 1 90 ? -24.210 -1.905 34.539 1.00 90.38 90 THR A N 1
ATOM 715 C CA . THR A 1 90 ? -25.485 -1.182 34.691 1.00 90.38 90 THR A CA 1
ATOM 716 C C . THR A 1 90 ? -26.651 -2.055 35.140 1.00 90.38 90 THR A C 1
ATOM 718 O O . THR A 1 90 ? -27.508 -1.555 35.860 1.00 90.38 90 THR A O 1
ATOM 721 N N . GLU A 1 91 ? -26.704 -3.321 34.724 1.00 77.00 91 GLU A N 1
ATOM 722 C CA . GLU A 1 91 ? -27.810 -4.242 35.041 1.00 77.00 91 GLU A CA 1
ATOM 723 C C . GLU A 1 91 ? -27.597 -5.016 36.354 1.00 77.00 91 GLU A C 1
ATOM 725 O O . GLU A 1 91 ? -28.503 -5.697 36.818 1.00 77.00 91 GLU A O 1
ATOM 730 N N . GLY A 1 92 ? -26.422 -4.902 36.983 1.00 63.78 92 GLY A N 1
ATOM 731 C CA . GLY A 1 92 ? -26.114 -5.516 38.281 1.00 63.78 92 GLY A CA 1
ATOM 732 C C . GLY A 1 92 ? -26.582 -4.727 39.514 1.00 63.78 92 GLY A C 1
ATOM 733 O O . GLY A 1 92 ? -26.049 -4.963 40.598 1.00 63.78 92 GLY A O 1
ATOM 734 N N . ARG A 1 93 ? -27.506 -3.766 39.364 1.00 50.91 93 ARG A N 1
ATOM 735 C CA . ARG A 1 93 ? -28.097 -2.978 40.463 1.00 50.91 93 ARG A CA 1
ATOM 736 C C . ARG A 1 93 ? -29.531 -3.386 40.755 1.00 50.91 93 ARG A C 1
ATOM 738 O O . ARG A 1 93 ? -30.274 -3.613 39.779 1.00 50.91 93 ARG A O 1
#

Foldseek 3Di:
DVVVVVCCVPDQAHDFDDDPDPPDDGSPPDPRPVPDDDDDDPDPQPDDPVVRDNDDPVVVVVVVVVVVVVVVVVVVVVVVVVVVVVCCVVVVD

Secondary structure (DSSP, 8-state):
-HHHHHHHHT-SS-PPP--SSTTS--STTPPPGGG--------S-S---TT-----HHHHHHHHHHHHHHHHHHHHHHHHHHHHH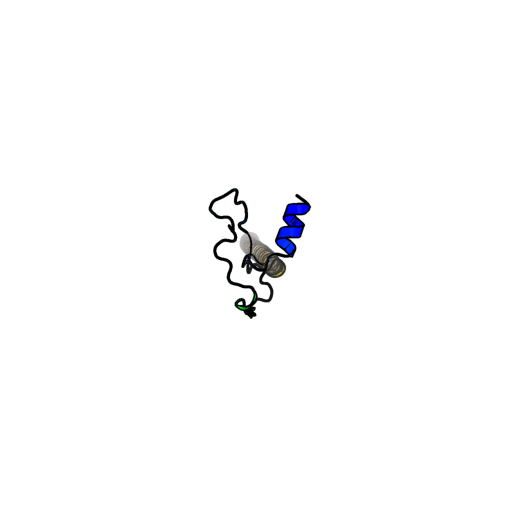HHHHHH--